Protein AF-A0ABD1P3B9-F1 (afdb_monomer)

pLDDT: mean 83.82, std 10.39, range [51.69, 96.75]

Solvent-accessible surface area (backbone atoms only — not comparable to full-atom values): 9206 Å² total; per-residue (Å²): 132,83,80,73,54,69,52,73,50,72,50,74,42,84,90,69,40,15,37,40,44,38,38,34,47,49,45,96,46,82,88,53,86,67,72,54,75,46,79,47,87,47,92,35,29,34,84,63,87,28,62,36,72,40,76,91,70,49,28,39,35,31,43,31,30,68,81,83,44,44,42,48,34,37,37,46,85,90,43,94,62,69,41,76,56,59,63,72,81,88,22,70,44,62,42,64,39,39,82,56,92,70,24,38,33,29,32,28,48,66,61,76,54,98,50,88,98,53,80,32,35,24,36,33,40,26,33,72,89,78,30,57,69,45,77,71,51,57,88,99,50,71,41,91,76,86,83,81,62,97,77,67,83,126

Organism: NCBI:txid126358

Nearest PDB structures (foldseek):
  7nst-assembly1_E  TM=7.748E-01  e=3.482E-03  Escherichia coli K-12
  8wt1-assembly2_F  TM=5.337E-01  e=2.271E-03  Geobacillus stearothermophilus ATCC 12980
  6fg9-assembly1_A  TM=4.266E-01  e=7.704E-02  Mus musculus
  6fg9-assembly1_B  TM=3.144E-01  e=1.120E-01  Mus musculus

Structure (mmCIF, N/CA/C/O backbone):
data_AF-A0ABD1P3B9-F1
#
_entry.id   AF-A0ABD1P3B9-F1
#
loop_
_atom_site.group_PDB
_atom_site.id
_atom_site.type_symbol
_atom_site.label_atom_id
_atom_site.label_alt_id
_atom_site.label_comp_id
_atom_site.label_asym_id
_atom_site.label_entity_id
_atom_site.label_seq_id
_atom_site.pdbx_PDB_ins_code
_atom_site.Cartn_x
_atom_site.Cartn_y
_atom_site.Cartn_z
_atom_site.occupancy
_atom_site.B_iso_or_equiv
_atom_site.auth_seq_id
_atom_site.auth_comp_id
_atom_site.auth_asym_id
_atom_site.auth_atom_id
_atom_site.pdbx_PDB_model_num
ATOM 1 N N . MET A 1 1 ? -30.040 12.757 9.440 1.00 63.47 1 MET A N 1
ATOM 2 C CA . MET A 1 1 ? -29.442 11.566 10.077 1.00 63.47 1 MET A CA 1
ATOM 3 C C . MET A 1 1 ? -28.143 12.029 10.701 1.00 63.47 1 MET A C 1
ATOM 5 O O . MET A 1 1 ? -27.387 12.690 10.000 1.00 63.47 1 MET A O 1
ATOM 9 N N . GLU A 1 2 ? -27.931 11.782 11.991 1.00 69.56 2 GLU A N 1
ATOM 10 C CA . GLU A 1 2 ? -26.672 12.151 12.650 1.00 69.56 2 GLU A CA 1
ATOM 11 C C . GLU A 1 2 ? -25.506 11.335 12.063 1.00 69.56 2 GLU A C 1
ATOM 13 O O . GLU A 1 2 ? -25.695 10.146 11.779 1.00 69.56 2 GLU A O 1
ATOM 18 N N . PRO A 1 3 ? -24.320 11.932 11.842 1.00 68.75 3 PRO A N 1
ATOM 19 C CA . PRO A 1 3 ? -23.179 11.210 11.298 1.00 68.75 3 PRO A CA 1
ATOM 20 C C . PRO A 1 3 ? -22.694 10.141 12.284 1.00 68.75 3 PRO A C 1
ATOM 22 O O . PRO A 1 3 ? -22.289 10.434 13.406 1.00 68.75 3 PRO A O 1
ATOM 25 N N . THR A 1 4 ? -22.705 8.886 11.840 1.00 76.75 4 THR A N 1
ATOM 26 C CA . THR A 1 4 ? -22.150 7.734 12.564 1.00 76.75 4 THR A CA 1
ATOM 27 C C . THR A 1 4 ? -20.844 7.284 11.916 1.00 76.75 4 THR A C 1
ATOM 29 O O . THR A 1 4 ? -20.731 7.335 10.693 1.00 76.75 4 THR A O 1
ATOM 32 N N . GLY A 1 5 ? -19.888 6.771 12.694 1.00 79.31 5 GLY A N 1
ATOM 33 C CA . GLY A 1 5 ? -18.671 6.160 12.149 1.00 79.31 5 GLY A CA 1
ATOM 34 C C . GLY A 1 5 ? -17.423 6.443 12.977 1.00 79.31 5 GLY A C 1
ATOM 35 O O . GLY A 1 5 ? -17.510 6.731 14.171 1.00 79.31 5 GLY A O 1
ATOM 36 N N . THR A 1 6 ? -16.267 6.367 12.328 1.00 80.00 6 THR A N 1
ATOM 37 C CA . THR A 1 6 ? -14.956 6.659 12.915 1.00 80.00 6 THR A CA 1
ATOM 38 C C . THR A 1 6 ? -14.324 7.813 12.149 1.00 80.00 6 THR A C 1
ATOM 40 O O . THR A 1 6 ? -14.285 7.796 10.921 1.00 80.00 6 THR A O 1
ATOM 43 N N . ILE A 1 7 ? -13.806 8.811 12.860 1.00 82.19 7 ILE A N 1
ATOM 44 C CA . ILE A 1 7 ? -12.892 9.792 12.274 1.00 82.19 7 ILE A CA 1
ATOM 45 C C . ILE A 1 7 ? -11.490 9.223 12.397 1.00 82.19 7 ILE A C 1
ATOM 47 O O . ILE A 1 7 ? -11.073 8.858 13.496 1.00 82.19 7 ILE A O 1
ATOM 51 N N . VAL A 1 8 ? -10.760 9.190 11.288 1.00 80.00 8 VAL A N 1
ATOM 52 C CA . VAL A 1 8 ? -9.340 8.854 11.280 1.00 80.00 8 VAL A CA 1
ATOM 53 C C . VAL A 1 8 ? -8.548 10.053 10.786 1.00 80.00 8 VAL A C 1
ATOM 55 O O . VAL A 1 8 ? -8.906 10.666 9.783 1.00 80.00 8 VAL A O 1
ATOM 58 N N . PHE A 1 9 ? -7.484 10.399 11.499 1.00 81.00 9 PHE A N 1
ATOM 59 C CA . PHE A 1 9 ? -6.591 11.487 11.131 1.00 81.00 9 PHE A CA 1
ATOM 60 C C . PHE A 1 9 ? -5.147 11.130 11.455 1.00 81.00 9 PHE A C 1
ATOM 62 O O . PHE A 1 9 ? -4.867 10.276 12.300 1.00 81.00 9 PHE A O 1
ATOM 69 N N . THR A 1 10 ? -4.229 11.800 10.770 1.00 80.50 10 THR A N 1
ATOM 70 C CA . THR A 1 10 ? -2.794 11.616 10.951 1.00 80.50 10 THR A CA 1
ATOM 71 C C . THR A 1 10 ? -2.131 12.906 11.369 1.00 80.50 10 THR A C 1
ATOM 73 O O . THR A 1 10 ? -2.520 13.983 10.920 1.00 80.50 10 THR A O 1
ATOM 76 N N . THR A 1 11 ? -1.094 12.794 12.186 1.00 82.69 11 THR A N 1
ATOM 77 C CA . THR A 1 11 ? -0.176 13.902 12.456 1.00 82.69 11 THR A CA 1
ATOM 78 C C . THR A 1 11 ? 1.172 13.566 11.857 1.00 82.69 11 THR A C 1
ATOM 80 O O . THR A 1 11 ? 1.564 12.403 11.869 1.00 82.69 11 THR A O 1
ATOM 83 N N . ILE A 1 12 ? 1.878 14.573 11.352 1.00 80.81 12 ILE A N 1
ATOM 84 C CA . ILE A 1 12 ? 3.260 14.429 10.896 1.00 80.81 12 ILE A CA 1
ATOM 85 C C . ILE A 1 12 ? 4.150 15.075 11.949 1.00 80.81 12 ILE A C 1
ATOM 87 O O . ILE A 1 12 ? 3.924 16.230 12.316 1.00 80.81 12 ILE A O 1
ATOM 91 N N . ASP A 1 13 ? 5.141 14.333 12.430 1.00 77.62 13 ASP A N 1
ATOM 92 C CA . ASP A 1 13 ? 6.179 14.890 13.287 1.00 77.62 13 ASP A CA 1
ATOM 93 C C . ASP A 1 13 ? 7.311 15.447 12.420 1.00 77.62 13 ASP A C 1
ATOM 95 O O . ASP A 1 13 ? 7.928 14.731 11.627 1.00 77.62 13 ASP A O 1
ATOM 99 N N . ARG A 1 14 ? 7.575 16.748 12.567 1.00 72.06 14 ARG A N 1
ATOM 100 C CA . ARG A 1 14 ? 8.645 17.442 11.846 1.00 72.06 14 ARG A CA 1
ATOM 101 C C . ARG A 1 14 ? 10.036 17.031 12.335 1.00 72.06 14 ARG A C 1
ATOM 103 O O . ARG A 1 14 ? 10.971 17.097 11.544 1.00 72.06 14 ARG A O 1
ATOM 110 N N . ALA A 1 15 ? 10.195 16.681 13.610 1.00 80.75 15 ALA A N 1
ATOM 111 C CA . ALA A 1 15 ? 11.498 16.331 14.168 1.00 80.75 15 ALA A CA 1
ATOM 112 C C . ALA A 1 15 ? 11.953 14.949 13.683 1.00 80.75 15 ALA A C 1
ATOM 114 O O . ALA A 1 15 ? 13.092 14.796 13.246 1.00 80.75 15 ALA A O 1
ATOM 115 N N . ASP A 1 16 ? 11.030 13.988 13.686 1.00 75.38 16 ASP A N 1
ATOM 116 C CA . ASP A 1 16 ? 11.333 12.578 13.424 1.00 75.38 16 ASP A CA 1
ATOM 117 C C . ASP A 1 16 ? 10.952 12.112 12.006 1.00 75.38 16 ASP A C 1
ATOM 119 O O . ASP A 1 16 ? 11.149 10.945 11.666 1.00 75.38 16 ASP A O 1
ATOM 123 N N . TYR A 1 17 ? 10.411 13.010 11.166 1.00 77.81 17 TYR A N 1
ATOM 124 C CA . TYR A 1 17 ? 9.921 12.709 9.810 1.00 77.81 17 TYR A CA 1
ATOM 125 C C . TYR A 1 17 ? 9.044 11.450 9.777 1.00 77.81 17 TYR A C 1
ATOM 127 O O . TYR A 1 17 ? 9.227 10.531 8.972 1.00 77.81 17 TYR A O 1
ATOM 135 N N . GLY A 1 18 ? 8.093 11.411 10.703 1.00 80.62 18 GLY A N 1
ATOM 136 C CA . GLY A 1 18 ? 7.197 10.288 10.915 1.00 80.62 18 GLY A CA 1
ATOM 137 C C . GLY A 1 18 ? 5.742 10.711 10.957 1.00 80.62 18 GLY A C 1
ATOM 138 O O . GLY A 1 18 ? 5.417 11.899 10.918 1.00 80.62 18 GLY A O 1
ATOM 139 N N . PHE A 1 19 ? 4.854 9.726 11.060 1.00 80.12 19 PHE A N 1
ATOM 140 C CA . PHE A 1 19 ? 3.438 9.987 11.270 1.00 80.12 19 PHE A CA 1
ATOM 141 C C . PHE A 1 19 ? 2.833 9.070 12.326 1.00 80.12 19 PHE A C 1
ATOM 143 O O . PHE A 1 19 ? 3.132 7.877 12.394 1.00 80.12 19 PHE A O 1
ATOM 150 N N . ASP A 1 20 ? 1.911 9.639 13.093 1.00 79.44 20 ASP A N 1
ATOM 151 C CA . ASP A 1 20 ? 0.996 8.905 13.958 1.00 79.44 20 ASP A CA 1
ATOM 152 C C . ASP A 1 20 ? -0.390 8.863 13.329 1.00 79.44 20 ASP A C 1
ATOM 154 O O . ASP A 1 20 ? -0.774 9.746 12.559 1.00 79.44 20 ASP A O 1
ATOM 158 N N . ILE A 1 21 ? -1.170 7.851 13.704 1.00 78.50 21 ILE A N 1
ATOM 159 C CA . ILE A 1 21 ? -2.551 7.707 13.257 1.00 78.50 21 ILE A CA 1
ATOM 160 C C . ILE A 1 21 ? -3.458 7.611 14.475 1.00 78.50 21 ILE A C 1
ATOM 162 O O . ILE A 1 21 ? -3.277 6.788 15.379 1.00 78.50 21 ILE A O 1
ATOM 166 N N . PHE A 1 22 ? -4.488 8.438 14.454 1.00 79.00 22 PHE A N 1
ATOM 167 C CA . PHE A 1 22 ? -5.489 8.539 15.493 1.00 79.00 22 PHE A CA 1
ATOM 168 C C . PHE A 1 22 ? -6.840 8.160 14.918 1.00 79.00 22 PHE A C 1
ATOM 170 O O . PHE A 1 22 ? -7.180 8.535 13.799 1.00 79.00 22 PHE A O 1
ATOM 177 N N . SER A 1 23 ? -7.628 7.441 15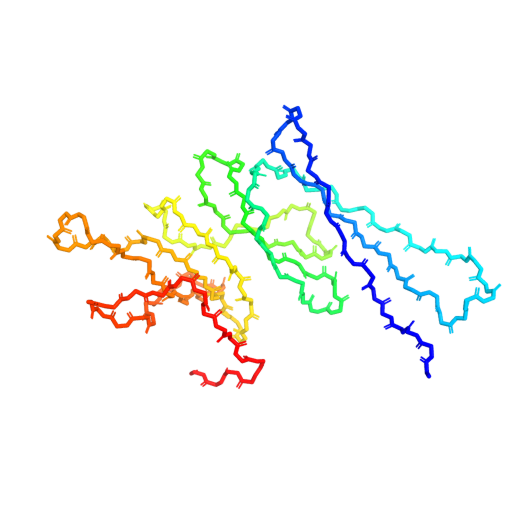.707 1.00 79.50 23 SER A N 1
ATOM 178 C CA . SER A 1 23 ? -9.014 7.130 15.373 1.00 79.50 23 SER A CA 1
ATOM 179 C C . SER A 1 23 ? -9.927 7.516 16.531 1.00 79.50 23 SER A C 1
ATOM 181 O O . SER A 1 23 ? -9.586 7.320 17.698 1.00 79.50 23 SER A O 1
ATOM 183 N N . ALA A 1 24 ? -11.081 8.091 16.216 1.00 80.69 24 ALA A N 1
ATOM 184 C CA . ALA A 1 24 ? -12.084 8.498 17.186 1.00 80.69 24 ALA A CA 1
ATOM 185 C C . ALA A 1 24 ? -13.451 7.992 16.734 1.00 80.69 24 ALA A C 1
ATOM 187 O O . ALA A 1 24 ? -13.930 8.355 15.659 1.00 80.69 24 ALA A O 1
ATOM 188 N N . LYS A 1 25 ? -14.088 7.153 17.555 1.00 80.75 25 LYS A N 1
ATOM 189 C CA . LYS A 1 25 ? -15.442 6.677 17.261 1.00 80.75 25 LYS A CA 1
ATOM 190 C C . LYS A 1 25 ? -16.439 7.786 17.581 1.00 80.75 25 LYS A C 1
ATOM 192 O O . LYS A 1 25 ? -16.454 8.295 18.705 1.00 80.75 25 LYS A O 1
ATOM 197 N N . LEU A 1 26 ? -17.260 8.153 16.602 1.00 79.31 26 LEU A N 1
ATOM 198 C CA . LEU A 1 26 ? -18.318 9.135 16.790 1.00 79.31 26 LEU A CA 1
ATOM 199 C C . LEU A 1 26 ? -19.382 8.566 17.737 1.00 79.31 26 LEU A C 1
ATOM 201 O O . LEU A 1 26 ? -19.782 7.405 17.581 1.00 79.31 26 LEU A O 1
ATOM 205 N N . PRO A 1 27 ? -19.835 9.348 18.732 1.00 75.69 27 PRO A N 1
ATOM 206 C CA . PRO A 1 27 ? -20.913 8.916 19.603 1.00 75.69 27 PRO A CA 1
ATOM 207 C C . PRO A 1 27 ? -22.203 8.773 18.789 1.00 75.69 27 PRO A C 1
ATOM 209 O O . PRO A 1 27 ? -22.496 9.581 17.914 1.00 75.69 27 PRO A O 1
ATOM 212 N N . THR A 1 28 ? -23.010 7.761 19.106 1.00 72.44 28 THR A N 1
ATOM 213 C CA . THR A 1 28 ? -24.342 7.576 18.501 1.00 72.44 28 THR A CA 1
ATOM 214 C C . THR A 1 28 ? -25.335 8.662 18.917 1.00 72.44 28 THR A C 1
ATOM 216 O O . THR A 1 28 ? -26.377 8.816 18.288 1.00 72.44 28 THR A O 1
ATOM 219 N N . ASN A 1 29 ? -25.017 9.415 19.973 1.00 72.81 29 ASN A N 1
ATOM 220 C CA . ASN A 1 29 ? -25.781 10.558 20.439 1.00 72.81 29 ASN A CA 1
ATOM 221 C C . ASN A 1 29 ? -24.822 11.686 20.851 1.00 72.81 29 ASN A C 1
ATOM 223 O O . ASN A 1 29 ? -24.132 11.577 21.867 1.00 72.81 29 ASN A O 1
ATOM 227 N N . PHE A 1 30 ? -24.814 12.783 20.091 1.00 69.94 30 PHE A N 1
ATOM 228 C CA . PHE A 1 30 ? -23.963 13.952 20.346 1.00 69.94 30 PHE A CA 1
ATOM 229 C C . PHE A 1 30 ? -24.274 14.681 21.667 1.00 69.94 30 PHE A C 1
ATOM 231 O O . PHE A 1 30 ? -23.454 15.474 22.133 1.00 69.94 30 PHE A O 1
ATOM 238 N N . HIS A 1 31 ? -25.402 14.382 22.323 1.00 69.38 31 HIS A N 1
ATOM 239 C CA . HIS A 1 31 ? -25.704 14.887 23.665 1.00 69.38 31 HIS A CA 1
ATOM 240 C C . HIS A 1 31 ? -24.880 14.195 24.766 1.00 69.38 31 HIS A C 1
ATOM 242 O O . HIS A 1 31 ? -24.649 14.791 25.818 1.00 69.38 31 HIS A O 1
ATOM 248 N N . TYR A 1 32 ? -24.361 12.986 24.517 1.00 62.50 32 TYR A N 1
ATOM 249 C CA . TYR A 1 32 ? -23.407 12.309 25.399 1.00 62.50 32 TYR A CA 1
ATOM 250 C C . TYR A 1 32 ? -21.974 12.544 24.898 1.00 62.50 32 TYR A C 1
ATOM 252 O O . TYR A 1 32 ? -21.476 11.857 24.009 1.00 62.50 32 TYR A O 1
ATOM 260 N N . LYS A 1 33 ? -21.277 13.518 25.499 1.00 60.25 33 LYS A N 1
ATOM 261 C CA . LYS A 1 33 ? -19.914 13.961 25.130 1.00 60.25 33 LYS A CA 1
ATOM 262 C C . LYS A 1 33 ? -18.789 12.983 25.524 1.00 60.25 33 LYS A C 1
ATOM 264 O O . LYS A 1 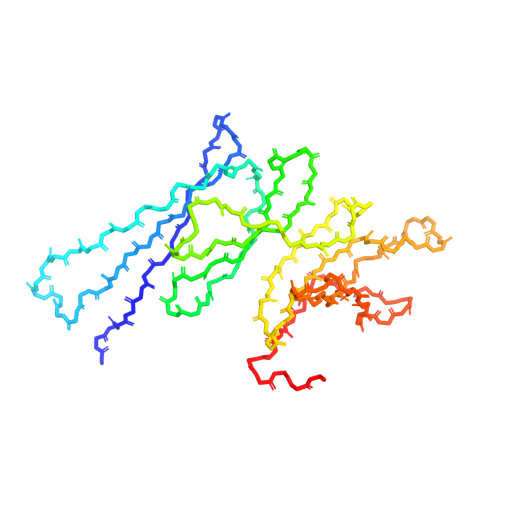33 ? -17.738 13.417 25.993 1.00 60.25 33 LYS A O 1
ATOM 269 N N . LYS A 1 34 ? -18.977 11.668 25.382 1.00 63.16 34 LYS A N 1
ATOM 270 C CA . LYS A 1 34 ? -17.913 10.691 25.668 1.00 63.16 34 LYS A CA 1
ATOM 271 C C . LYS A 1 34 ? -17.280 10.208 24.367 1.00 63.16 34 LYS A C 1
ATOM 273 O O . LYS A 1 34 ? -17.758 9.272 23.736 1.00 63.16 34 LYS A O 1
ATOM 278 N N . TYR A 1 35 ? -16.197 10.869 23.978 1.00 65.50 35 TYR A N 1
ATOM 279 C CA . TYR A 1 35 ? -15.392 10.480 22.827 1.00 65.50 35 TYR A CA 1
ATOM 280 C C . TYR A 1 35 ? -14.371 9.421 23.247 1.00 65.50 35 TYR A C 1
ATOM 282 O O . TYR A 1 35 ? -13.606 9.623 24.191 1.00 65.50 35 TYR A O 1
ATOM 290 N N . HIS A 1 36 ? -14.362 8.288 22.548 1.00 65.44 36 HIS A N 1
ATOM 291 C CA . HIS A 1 36 ? -13.331 7.267 22.707 1.00 65.44 36 HIS A CA 1
ATOM 292 C C . HIS A 1 36 ? -12.252 7.491 21.646 1.00 65.44 36 HIS A C 1
ATOM 294 O O . HIS A 1 36 ? -12.483 7.247 20.460 1.00 65.44 36 HIS A O 1
ATOM 300 N N . PHE A 1 37 ? -11.092 7.980 22.087 1.00 62.53 37 PHE A N 1
ATOM 301 C CA . PHE A 1 37 ? -9.915 8.182 21.246 1.00 62.53 37 PHE A CA 1
ATOM 302 C C . PHE A 1 37 ? -8.991 6.972 21.339 1.00 62.53 37 PHE A C 1
ATOM 304 O O . PHE A 1 37 ? -8.614 6.549 22.431 1.00 62.53 37 PHE A O 1
ATOM 311 N N . TYR A 1 38 ? -8.588 6.452 20.187 1.00 68.31 38 TYR A N 1
ATOM 312 C CA . TYR A 1 38 ? -7.576 5.415 20.068 1.00 68.31 38 TYR A CA 1
ATOM 313 C C . TYR A 1 38 ? -6.386 5.993 19.308 1.00 68.31 38 TYR A C 1
ATOM 315 O O . TYR A 1 38 ? -6.472 6.256 18.105 1.00 68.31 38 TYR A O 1
ATOM 323 N N . ARG A 1 39 ? -5.267 6.186 20.013 1.00 66.44 39 ARG A N 1
ATOM 324 C CA . ARG A 1 39 ? -3.974 6.453 19.379 1.00 66.44 39 ARG A CA 1
ATOM 325 C C . ARG A 1 39 ? -3.341 5.121 19.012 1.00 66.44 39 ARG A C 1
ATOM 327 O O . ARG A 1 39 ? -3.178 4.253 19.868 1.00 66.44 39 ARG A O 1
ATOM 334 N N . ARG A 1 40 ? -2.964 4.970 17.750 1.00 67.56 40 ARG A N 1
ATOM 335 C CA . ARG A 1 40 ? -2.086 3.891 17.315 1.00 67.56 40 ARG A CA 1
ATOM 336 C C . ARG A 1 40 ? -0.733 4.520 17.024 1.00 67.56 40 ARG A C 1
ATOM 338 O O . ARG A 1 40 ? -0.598 5.272 16.065 1.00 67.56 40 ARG A O 1
ATOM 345 N N . ASN A 1 41 ? 0.243 4.227 17.877 1.00 58.34 41 ASN A N 1
ATOM 346 C CA . ASN A 1 41 ? 1.614 4.671 17.656 1.00 58.34 41 ASN A CA 1
ATOM 347 C C . ASN A 1 41 ? 2.166 3.840 16.508 1.00 58.34 41 ASN A C 1
ATOM 349 O O . ASN A 1 41 ? 2.407 2.639 16.661 1.00 58.34 41 ASN A O 1
ATOM 353 N N . PHE A 1 42 ? 2.352 4.466 15.358 1.00 63.84 42 PHE A N 1
ATOM 354 C CA . PHE A 1 42 ? 3.132 3.852 14.306 1.00 63.84 42 PHE A CA 1
ATOM 355 C C . PHE A 1 42 ? 4.558 4.337 14.519 1.00 63.84 42 PHE A C 1
ATOM 357 O O . PHE A 1 42 ? 4.814 5.531 14.484 1.00 63.84 42 PHE A O 1
ATOM 364 N N . LEU A 1 43 ? 5.508 3.418 14.701 1.00 62.94 43 LEU A N 1
ATOM 365 C CA . LEU A 1 43 ? 6.937 3.724 14.536 1.00 62.94 43 LEU A CA 1
ATOM 366 C C . LEU A 1 43 ? 7.234 3.954 13.042 1.00 62.94 43 LEU A C 1
ATOM 368 O O . LEU A 1 43 ? 8.057 3.265 12.440 1.00 62.94 43 LEU A O 1
ATOM 372 N N . SER A 1 44 ? 6.436 4.802 12.394 1.00 6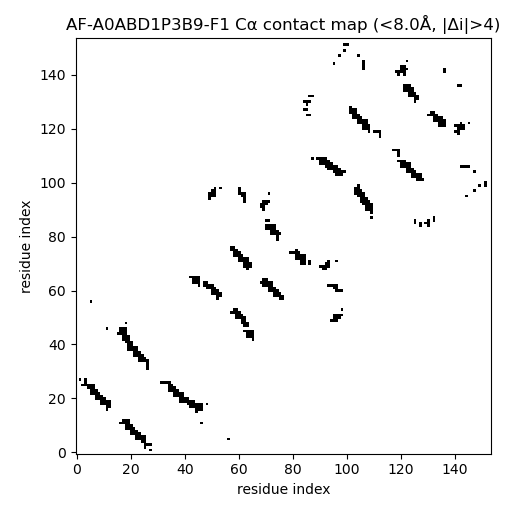6.06 44 SER A N 1
ATOM 373 C CA . SER A 1 44 ? 6.550 5.096 10.982 1.00 66.06 44 SER A CA 1
ATOM 374 C C . SER A 1 44 ? 7.513 6.245 10.820 1.00 66.06 44 SER A C 1
ATOM 376 O O . SER A 1 44 ? 7.249 7.339 11.299 1.00 66.06 44 SER A O 1
ATOM 378 N N . ILE A 1 45 ? 8.602 5.973 10.117 1.00 76.44 45 ILE A N 1
ATOM 379 C CA . ILE A 1 45 ? 9.488 6.989 9.569 1.00 76.44 45 ILE A CA 1
ATOM 380 C C . ILE A 1 45 ? 9.123 7.045 8.090 1.00 76.44 45 ILE A C 1
ATOM 382 O O . ILE A 1 45 ? 9.340 6.071 7.366 1.00 76.44 45 ILE A O 1
ATOM 386 N N . SER A 1 46 ? 8.421 8.098 7.688 1.00 74.81 46 SER A N 1
ATOM 387 C CA . SER A 1 46 ? 8.144 8.459 6.298 1.00 74.81 46 SER A CA 1
ATOM 388 C C . SER A 1 46 ? 7.418 9.798 6.264 1.00 74.81 46 SER A C 1
ATOM 390 O O . SER A 1 46 ? 6.534 10.063 7.080 1.00 74.81 46 SER A O 1
ATOM 392 N N . ILE A 1 47 ? 7.741 10.604 5.258 1.00 71.06 47 ILE A N 1
ATOM 393 C CA . ILE A 1 47 ? 7.036 11.856 4.963 1.00 71.06 47 ILE A CA 1
ATOM 394 C C . ILE A 1 47 ? 5.827 11.658 4.047 1.00 71.06 47 ILE A C 1
ATOM 396 O O . ILE A 1 47 ? 4.988 12.550 3.937 1.00 71.06 47 ILE A O 1
ATOM 400 N N . ASN A 1 48 ? 5.728 10.502 3.384 1.00 73.56 48 ASN A N 1
ATOM 401 C CA . ASN A 1 48 ? 4.664 10.210 2.438 1.00 73.56 48 ASN A CA 1
ATOM 402 C C . ASN A 1 48 ? 3.631 9.284 3.086 1.00 73.56 48 ASN A C 1
ATOM 404 O O . ASN A 1 48 ? 3.747 8.057 3.052 1.00 73.56 48 ASN A O 1
ATOM 408 N N . PHE A 1 49 ? 2.616 9.881 3.715 1.00 75.88 49 PHE A N 1
ATOM 409 C CA . PHE A 1 49 ? 1.515 9.103 4.261 1.00 75.88 49 PHE A CA 1
ATOM 410 C C . PHE A 1 49 ? 0.630 8.560 3.138 1.00 75.88 49 PHE A C 1
ATOM 412 O O . PHE A 1 49 ? -0.146 9.290 2.522 1.00 75.88 49 PHE A O 1
ATOM 419 N N . SER A 1 50 ? 0.698 7.248 2.934 1.00 87.50 50 SER A N 1
ATOM 420 C CA . SER A 1 50 ? -0.151 6.529 1.992 1.00 87.50 50 SER A CA 1
ATOM 421 C C . SER A 1 50 ? -0.709 5.288 2.668 1.00 87.50 50 SER A C 1
ATOM 423 O O . SER A 1 50 ? 0.053 4.406 3.069 1.00 87.50 50 SER A O 1
ATOM 425 N N . SER A 1 51 ? -2.027 5.238 2.872 1.00 88.62 51 SER A N 1
ATOM 426 C CA . SER A 1 51 ? -2.665 4.162 3.632 1.00 88.62 51 SER A CA 1
ATOM 427 C C . SER A 1 51 ? -4.110 3.889 3.227 1.00 88.62 51 SER A C 1
ATOM 429 O O . SER A 1 51 ? -4.765 4.706 2.576 1.00 88.62 51 SER A O 1
ATOM 431 N N . GLN A 1 52 ? -4.616 2.745 3.680 1.00 90.38 52 GLN A N 1
ATOM 432 C CA . GLN A 1 52 ? -6.024 2.389 3.635 1.00 90.38 52 GLN A CA 1
ATOM 433 C C . GLN A 1 52 ? -6.451 1.692 4.934 1.00 90.38 52 GLN A C 1
ATOM 435 O O . GLN A 1 52 ? -5.796 0.758 5.404 1.00 90.38 52 GLN A O 1
ATOM 440 N N . PHE A 1 53 ? -7.604 2.105 5.464 1.00 86.38 53 PHE A N 1
ATOM 441 C CA . PHE A 1 53 ? -8.318 1.406 6.533 1.00 86.38 53 PHE A CA 1
ATOM 442 C C . PHE A 1 53 ? -9.273 0.371 5.947 1.00 86.38 53 PHE A C 1
ATOM 444 O O . PHE A 1 53 ? -9.950 0.628 4.948 1.00 86.38 53 PHE A O 1
ATOM 451 N N . PHE A 1 54 ? -9.351 -0.791 6.587 1.00 80.94 54 PHE A N 1
ATOM 452 C CA . PHE A 1 54 ? -10.321 -1.828 6.261 1.00 80.94 54 PHE A CA 1
ATOM 453 C C . PHE A 1 54 ? -10.727 -2.606 7.517 1.00 80.94 54 PHE A C 1
ATOM 455 O O . PHE A 1 54 ? -10.117 -2.455 8.577 1.00 80.94 54 PHE A O 1
ATOM 462 N N . ASP A 1 55 ? -11.772 -3.429 7.390 1.00 79.62 55 ASP A N 1
ATOM 463 C CA . ASP A 1 55 ? -12.335 -4.211 8.500 1.00 79.62 55 ASP A CA 1
ATOM 464 C C . ASP A 1 55 ? -12.788 -3.318 9.675 1.00 79.62 55 ASP A C 1
ATOM 466 O O . ASP A 1 55 ? -12.252 -3.388 10.773 1.00 79.62 55 ASP A O 1
ATOM 470 N N . GLU A 1 56 ? -13.740 -2.406 9.433 1.00 75.38 56 GLU A N 1
ATOM 471 C CA . GLU A 1 56 ? -14.261 -1.478 10.461 1.00 75.38 56 GLU A CA 1
ATOM 472 C C . GLU A 1 56 ? -13.161 -0.658 11.168 1.00 75.38 56 GLU A C 1
ATOM 474 O O . GLU A 1 56 ? -13.157 -0.515 12.391 1.00 75.38 56 GLU A O 1
ATOM 479 N N . ASP A 1 57 ? -12.184 -0.167 10.399 1.00 71.81 57 ASP A N 1
ATOM 480 C CA . ASP A 1 57 ? -11.034 0.616 10.884 1.00 71.81 57 ASP A CA 1
ATOM 481 C C . ASP A 1 57 ? -10.115 -0.148 11.854 1.00 71.81 57 ASP A C 1
ATOM 483 O O . ASP A 1 57 ? -9.235 0.417 12.515 1.00 71.81 57 ASP A O 1
ATOM 487 N N . LYS A 1 58 ? -10.285 -1.470 11.939 1.00 78.88 58 LYS A N 1
ATOM 488 C CA . LYS A 1 58 ? -9.467 -2.334 12.785 1.00 78.88 58 LYS A CA 1
ATOM 489 C C . LYS A 1 58 ? -8.130 -2.625 12.141 1.00 78.88 58 LYS A C 1
ATOM 491 O O . LYS A 1 58 ? -7.126 -2.641 12.855 1.00 78.88 58 LYS A O 1
ATOM 496 N N . THR A 1 59 ? -8.093 -2.760 10.822 1.00 86.25 59 THR A N 1
ATOM 497 C CA . THR A 1 59 ? -6.871 -3.082 10.098 1.00 86.25 59 THR A CA 1
ATOM 498 C C . THR A 1 59 ? -6.454 -1.926 9.199 1.00 86.25 59 THR A C 1
ATOM 500 O O . THR A 1 59 ? -7.287 -1.254 8.592 1.00 86.25 59 THR A O 1
ATOM 503 N N . ILE A 1 60 ? -5.151 -1.671 9.134 1.00 88.50 60 ILE A N 1
ATOM 504 C CA . ILE A 1 60 ? -4.592 -0.624 8.283 1.00 88.50 60 ILE A CA 1
ATOM 505 C C . ILE A 1 60 ? -3.388 -1.145 7.517 1.00 88.50 60 ILE A C 1
ATOM 507 O O . ILE A 1 60 ? -2.486 -1.747 8.098 1.00 88.50 60 ILE A O 1
ATOM 511 N N . ILE A 1 61 ? -3.381 -0.870 6.219 1.00 91.50 61 ILE A N 1
ATOM 512 C CA . ILE A 1 61 ? -2.219 -1.034 5.357 1.00 91.50 61 ILE A CA 1
ATOM 513 C C . ILE A 1 61 ? -1.648 0.335 5.017 1.00 91.50 61 ILE A C 1
ATOM 515 O O . ILE A 1 61 ? -2.407 1.269 4.767 1.00 91.50 61 ILE A O 1
ATOM 519 N N . TYR A 1 62 ? -0.329 0.477 5.041 1.00 90.56 62 TYR A N 1
ATOM 520 C CA . TYR A 1 62 ? 0.326 1.759 4.812 1.00 90.56 62 TYR A CA 1
ATOM 521 C C . TYR A 1 62 ? 1.747 1.597 4.270 1.00 90.56 62 TYR A C 1
ATOM 523 O O . TYR A 1 62 ? 2.368 0.545 4.419 1.00 90.56 62 TYR A O 1
ATOM 531 N N . VAL A 1 63 ? 2.269 2.658 3.658 1.00 91.31 63 VAL A N 1
ATOM 532 C CA . VAL A 1 63 ? 3.668 2.758 3.226 1.00 91.31 63 VAL A CA 1
ATOM 533 C C . VAL A 1 63 ? 4.513 3.382 4.335 1.00 91.31 63 VAL A C 1
ATOM 535 O O . VAL A 1 63 ? 4.085 4.320 5.007 1.00 91.31 63 VAL A O 1
ATOM 538 N N . SER A 1 64 ? 5.715 2.853 4.555 1.00 88.75 64 SER A N 1
ATOM 539 C CA . SER A 1 64 ? 6.702 3.424 5.473 1.00 88.75 64 SER A CA 1
ATOM 540 C C . SER A 1 64 ? 8.117 3.187 4.957 1.00 88.75 64 SER A C 1
ATOM 542 O O . SER A 1 64 ? 8.379 2.192 4.286 1.00 88.75 64 SER A O 1
ATOM 544 N N . GLU A 1 65 ? 9.031 4.089 5.305 1.00 87.38 65 GLU A N 1
ATOM 545 C CA . GLU A 1 65 ? 10.446 4.064 4.924 1.00 87.38 65 GLU A CA 1
ATOM 546 C C . GLU A 1 65 ? 11.349 3.715 6.116 1.00 87.38 65 GLU A C 1
ATOM 548 O O . GLU A 1 65 ? 12.565 3.876 6.062 1.00 87.38 65 GLU A O 1
ATOM 553 N N . ARG A 1 66 ? 10.767 3.186 7.201 1.00 85.75 66 ARG A N 1
ATOM 554 C CA . ARG A 1 66 ? 11.445 2.855 8.471 1.00 85.75 66 ARG A CA 1
ATOM 555 C C . ARG A 1 66 ? 12.658 1.928 8.357 1.00 85.75 66 ARG A C 1
ATOM 557 O O . ARG A 1 66 ? 13.430 1.829 9.303 1.00 85.75 66 ARG A O 1
ATOM 564 N N . THR A 1 67 ? 12.811 1.225 7.238 1.00 84.81 67 THR A N 1
ATOM 565 C CA . THR A 1 67 ? 13.964 0.364 6.935 1.00 84.81 67 THR A CA 1
ATOM 566 C C . THR A 1 67 ? 14.935 0.997 5.932 1.00 84.81 67 THR A C 1
ATOM 568 O O . THR A 1 67 ? 15.728 0.286 5.325 1.00 84.81 67 THR A O 1
ATOM 571 N N . GLY A 1 68 ? 14.850 2.310 5.698 1.00 84.19 68 GLY A N 1
ATOM 572 C CA . GLY A 1 68 ? 15.666 3.039 4.720 1.00 84.19 68 GLY A CA 1
ATOM 573 C C . GLY A 1 68 ? 15.191 2.917 3.267 1.00 84.19 68 GLY A C 1
ATOM 574 O O . GLY A 1 68 ? 15.870 3.383 2.360 1.00 84.19 68 GLY A O 1
ATOM 575 N N . SER A 1 69 ? 14.045 2.278 3.025 1.00 86.12 69 SER A N 1
ATOM 576 C CA . SER A 1 69 ? 13.426 2.132 1.700 1.00 86.12 69 SER A CA 1
ATOM 577 C C . SER A 1 69 ? 11.911 2.028 1.832 1.00 86.12 69 SER A C 1
ATOM 579 O O . SER A 1 69 ? 11.415 1.569 2.862 1.00 86.12 69 SER A O 1
ATOM 581 N N . SER A 1 70 ? 11.180 2.441 0.792 1.00 89.69 70 SER A N 1
ATOM 582 C CA . SER A 1 70 ? 9.720 2.347 0.751 1.00 89.69 70 SER A CA 1
ATOM 583 C C . SER A 1 70 ? 9.280 0.884 0.856 1.00 89.69 70 SER A C 1
ATOM 585 O O . SER A 1 70 ? 9.706 0.036 0.066 1.00 89.69 70 SER A O 1
ATOM 587 N N . ARG A 1 71 ? 8.443 0.576 1.851 1.00 91.50 71 ARG A N 1
ATOM 588 C CA . ARG A 1 71 ? 7.890 -0.760 2.123 1.00 91.50 71 ARG A CA 1
ATOM 589 C C . ARG A 1 71 ? 6.429 -0.659 2.546 1.00 91.50 71 ARG A C 1
ATOM 591 O O . ARG A 1 71 ? 6.006 0.352 3.108 1.00 91.50 71 ARG A O 1
ATOM 598 N N . ILE A 1 72 ? 5.663 -1.718 2.290 1.00 93.38 72 ILE A N 1
ATOM 599 C CA . ILE A 1 72 ? 4.243 -1.793 2.649 1.00 93.38 72 ILE A CA 1
ATOM 600 C C . ILE A 1 72 ? 4.076 -2.628 3.917 1.00 93.38 72 ILE A C 1
ATOM 602 O O . ILE A 1 72 ? 4.523 -3.772 3.986 1.00 93.38 72 ILE A O 1
ATOM 606 N N . TYR A 1 73 ? 3.396 -2.059 4.907 1.00 91.69 73 TYR A N 1
ATOM 607 C CA . TYR A 1 73 ? 3.150 -2.677 6.202 1.00 91.69 73 TYR A CA 1
ATOM 608 C C . TYR A 1 73 ? 1.661 -2.827 6.476 1.00 91.69 73 TYR A C 1
ATOM 610 O O . TYR A 1 73 ? 0.853 -1.996 6.061 1.00 91.69 73 TYR A O 1
ATOM 618 N N . LEU A 1 74 ? 1.317 -3.868 7.226 1.00 91.62 74 LEU A N 1
ATOM 619 C CA . LEU A 1 74 ? -0.035 -4.200 7.639 1.00 91.62 74 LEU A CA 1
ATOM 620 C C . LEU A 1 74 ? -0.118 -4.299 9.166 1.00 91.62 74 LEU A C 1
ATOM 622 O O . LEU A 1 74 ? 0.588 -5.089 9.786 1.00 91.62 74 LEU A O 1
ATOM 626 N N . ASN A 1 75 ? -1.013 -3.522 9.774 1.00 88.56 75 ASN A N 1
ATOM 627 C CA . ASN A 1 75 ? -1.293 -3.579 11.209 1.00 88.56 75 ASN A CA 1
ATOM 628 C C . ASN A 1 75 ? -2.686 -4.135 11.466 1.00 88.56 75 ASN A C 1
ATOM 630 O O . ASN A 1 75 ? -3.676 -3.507 11.081 1.00 88.56 75 ASN A O 1
ATOM 634 N N . ARG A 1 76 ? -2.749 -5.249 12.201 1.00 86.69 76 ARG A N 1
ATOM 635 C CA . ARG A 1 76 ? -3.980 -5.910 12.660 1.00 86.69 76 ARG A CA 1
ATOM 636 C C . ARG A 1 76 ? -4.169 -5.723 14.172 1.00 86.69 76 ARG A C 1
ATOM 638 O O . ARG A 1 76 ? -3.172 -5.649 14.885 1.00 86.69 76 ARG A O 1
ATOM 645 N N . PRO A 1 77 ? -5.406 -5.704 14.703 1.00 79.31 77 PRO A N 1
ATOM 646 C CA . PRO A 1 77 ? -5.654 -5.462 16.131 1.00 79.31 77 PRO A CA 1
ATOM 647 C C . PRO A 1 77 ? -4.982 -6.455 17.084 1.00 79.31 77 PRO A C 1
ATOM 649 O O . PRO A 1 77 ? -4.700 -6.104 18.224 1.00 79.31 77 PRO A O 1
ATOM 652 N N . GLN A 1 78 ? -4.758 -7.694 16.639 1.00 80.0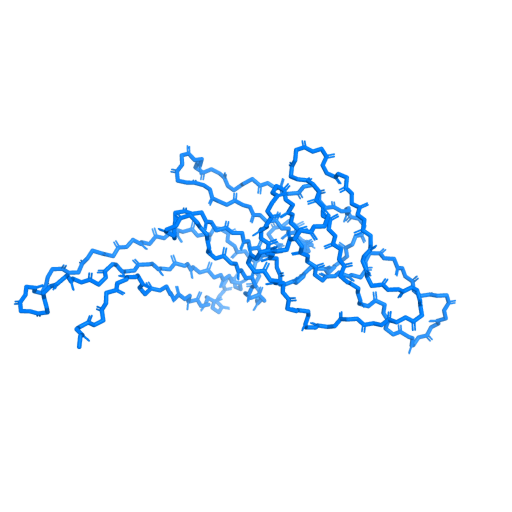0 78 GLN A N 1
ATOM 653 C CA . GLN A 1 78 ? -4.201 -8.774 17.459 1.00 80.00 78 GLN A CA 1
ATOM 654 C C . GLN A 1 78 ? -2.677 -8.903 17.336 1.00 80.00 78 GLN A C 1
ATOM 656 O O . GLN A 1 78 ? -2.077 -9.696 18.057 1.00 80.00 78 GLN A O 1
ATOM 661 N N . ILE A 1 79 ? -2.044 -8.144 16.438 1.00 81.62 79 ILE A N 1
ATOM 662 C CA . ILE A 1 79 ? -0.608 -8.239 16.174 1.00 81.62 79 ILE A CA 1
ATOM 663 C C . ILE A 1 79 ? 0.037 -6.922 16.591 1.00 81.62 79 ILE A C 1
ATOM 665 O O . ILE A 1 79 ? -0.186 -5.875 15.989 1.00 81.62 79 ILE A O 1
ATOM 669 N N . SER A 1 80 ? 0.844 -6.973 17.652 1.00 79.00 80 SER A N 1
ATOM 670 C CA . SER A 1 80 ? 1.496 -5.786 18.217 1.00 79.00 80 SER A CA 1
ATOM 671 C C . SER A 1 80 ? 2.556 -5.185 17.293 1.00 79.00 80 SER A C 1
ATOM 673 O O . SER A 1 80 ? 2.837 -3.989 17.372 1.00 79.00 80 SER A O 1
ATOM 675 N N . LYS A 1 81 ? 3.149 -6.004 16.419 1.00 85.44 81 LYS A N 1
ATOM 676 C CA . LYS A 1 81 ? 4.156 -5.583 15.445 1.00 85.44 81 LYS A CA 1
ATOM 677 C C . LYS A 1 81 ? 3.551 -5.490 14.040 1.00 85.44 81 LYS A C 1
ATOM 679 O O . LYS A 1 81 ? 2.861 -6.418 13.633 1.00 85.44 81 LYS A O 1
ATOM 684 N N . PRO A 1 82 ? 3.852 -4.424 13.283 1.00 88.62 82 PRO A N 1
ATOM 685 C CA . PRO A 1 82 ? 3.499 -4.335 11.871 1.00 88.62 82 PRO A CA 1
ATOM 686 C C . PRO A 1 82 ? 4.045 -5.513 11.065 1.00 88.62 82 PRO A C 1
ATOM 688 O O . PRO A 1 82 ? 5.237 -5.817 11.140 1.00 88.62 82 PRO A O 1
ATOM 691 N N . GLU A 1 83 ? 3.185 -6.144 10.275 1.00 92.00 83 GLU A N 1
ATOM 692 C CA . GLU A 1 83 ? 3.560 -7.195 9.333 1.00 92.00 83 GLU A CA 1
ATOM 693 C C . GLU A 1 83 ? 4.110 -6.550 8.056 1.00 92.00 83 GLU A C 1
ATOM 695 O O . GLU A 1 83 ? 3.498 -5.630 7.512 1.00 92.00 83 GLU A O 1
ATOM 700 N N . LEU A 1 84 ? 5.260 -7.012 7.565 1.00 92.75 84 LEU A N 1
ATOM 701 C CA . LEU A 1 84 ? 5.795 -6.583 6.272 1.00 92.75 84 LEU A CA 1
ATOM 702 C C . LEU A 1 84 ? 5.110 -7.380 5.156 1.00 92.75 84 LEU A C 1
ATOM 704 O O . LEU A 1 84 ? 5.168 -8.609 5.152 1.00 92.75 84 LEU A O 1
ATOM 708 N N . ILE A 1 85 ? 4.499 -6.689 4.194 1.00 94.38 85 ILE A N 1
ATOM 709 C CA . ILE A 1 85 ? 3.992 -7.328 2.978 1.00 94.38 85 ILE A CA 1
ATOM 710 C C . ILE A 1 85 ? 5.176 -7.655 2.068 1.00 94.38 85 ILE A C 1
ATOM 712 O O . ILE A 1 85 ? 6.043 -6.812 1.842 1.00 94.38 85 ILE A O 1
ATOM 716 N N . GLN A 1 86 ? 5.199 -8.877 1.535 1.00 92.62 86 GLN A N 1
ATOM 717 C CA . GLN A 1 86 ? 6.248 -9.368 0.638 1.00 92.62 86 GLN A CA 1
ATOM 718 C C . GLN A 1 86 ? 6.123 -8.742 -0.761 1.00 92.62 86 GLN A C 1
ATOM 720 O O . GLN A 1 86 ? 5.695 -9.388 -1.712 1.00 92.62 86 GLN A O 1
ATOM 725 N N . THR A 1 87 ? 6.459 -7.459 -0.881 1.00 90.00 87 THR A N 1
ATOM 726 C CA . THR A 1 87 ? 6.609 -6.771 -2.169 1.00 90.00 87 THR A CA 1
ATOM 727 C C . THR A 1 87 ? 8.034 -6.938 -2.708 1.00 90.00 87 THR A C 1
ATOM 729 O O . THR A 1 87 ? 8.947 -7.263 -1.944 1.00 90.00 87 THR A O 1
ATOM 732 N N . PRO A 1 88 ? 8.270 -6.722 -4.016 1.00 86.69 88 PRO A N 1
ATOM 733 C CA . PRO A 1 88 ? 9.612 -6.827 -4.581 1.00 86.69 88 PRO A CA 1
ATOM 734 C C . PRO A 1 88 ? 10.614 -5.881 -3.899 1.00 86.69 88 PRO A C 1
ATOM 736 O O . PRO A 1 88 ? 10.411 -4.666 -3.874 1.00 86.69 88 PRO A O 1
ATOM 739 N N . THR A 1 89 ? 11.710 -6.438 -3.374 1.00 80.31 89 THR A N 1
ATOM 740 C CA . THR A 1 89 ? 12.705 -5.732 -2.542 1.00 80.31 89 THR A CA 1
ATOM 741 C C . THR A 1 89 ? 13.481 -4.655 -3.287 1.00 80.31 89 THR A C 1
ATOM 743 O O . THR A 1 89 ? 13.830 -3.633 -2.696 1.00 80.31 89 THR A O 1
ATOM 746 N N . GLU A 1 90 ? 13.710 -4.862 -4.581 1.00 83.75 90 GLU A N 1
ATOM 747 C CA . GLU A 1 90 ? 14.452 -3.936 -5.445 1.00 83.75 90 GLU A CA 1
ATOM 748 C C . GLU A 1 90 ? 13.651 -2.674 -5.787 1.00 83.75 90 GLU A C 1
ATOM 750 O O . GLU A 1 90 ? 14.194 -1.707 -6.318 1.00 83.75 90 GLU A O 1
ATOM 755 N N . SER A 1 91 ? 12.344 -2.666 -5.503 1.00 84.75 91 SER A N 1
ATOM 756 C CA . SER A 1 91 ? 11.534 -1.484 -5.750 1.00 84.75 91 SER A CA 1
ATOM 757 C C . SER A 1 91 ? 11.830 -0.396 -4.719 1.00 84.75 91 SER A C 1
ATOM 759 O O . SER A 1 91 ? 11.808 -0.629 -3.507 1.00 84.75 91 SER A O 1
ATOM 761 N N . LEU A 1 92 ? 12.085 0.812 -5.219 1.00 83.62 92 LEU A N 1
ATOM 762 C CA . LEU A 1 92 ? 12.403 1.987 -4.406 1.00 83.62 92 LEU A CA 1
ATOM 763 C C . LEU A 1 92 ? 11.167 2.830 -4.065 1.00 83.62 92 LEU A C 1
ATOM 765 O O . LEU A 1 92 ? 11.259 3.754 -3.262 1.00 83.62 92 LEU A O 1
ATOM 769 N N . PHE A 1 93 ? 10.014 2.525 -4.662 1.00 90.31 93 PHE A N 1
ATOM 770 C CA . PHE A 1 93 ? 8.795 3.310 -4.506 1.00 90.31 93 PHE A CA 1
ATOM 771 C C . PHE A 1 93 ? 7.569 2.411 -4.418 1.00 90.31 93 PHE A C 1
ATOM 773 O O . PHE A 1 93 ? 7.323 1.583 -5.300 1.00 90.31 93 PHE A O 1
ATOM 780 N N . HIS A 1 94 ? 6.765 2.633 -3.386 1.00 93.38 94 HIS A N 1
ATOM 781 C CA . HIS A 1 94 ? 5.416 2.109 -3.258 1.00 93.38 94 HIS A CA 1
ATOM 782 C C . HIS A 1 94 ? 4.468 3.240 -2.874 1.00 93.38 94 HIS A C 1
ATOM 784 O O . HIS A 1 94 ? 4.808 4.082 -2.045 1.00 93.38 94 HIS A O 1
ATOM 790 N N . ASP A 1 95 ? 3.269 3.236 -3.446 1.00 92.50 95 ASP A N 1
ATOM 791 C CA . ASP A 1 95 ? 2.228 4.203 -3.117 1.00 92.50 95 ASP A CA 1
ATOM 792 C C . ASP A 1 95 ? 0.830 3.589 -3.280 1.00 92.50 95 A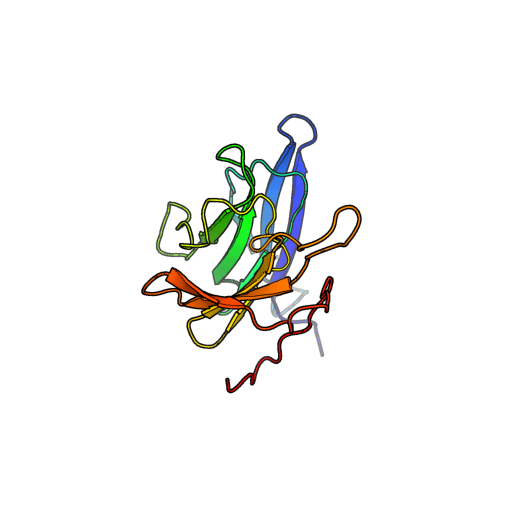SP A C 1
ATOM 794 O O . ASP A 1 95 ? 0.630 2.589 -3.972 1.00 92.50 95 ASP A O 1
ATOM 798 N N . ARG A 1 96 ? -0.145 4.203 -2.616 1.00 91.88 96 ARG A N 1
ATOM 799 C CA . ARG A 1 96 ? -1.579 3.897 -2.620 1.00 91.88 96 ARG A CA 1
ATOM 800 C C . ARG A 1 96 ? -1.884 2.417 -2.356 1.00 91.88 96 ARG A C 1
ATOM 802 O O . ARG A 1 96 ? -2.584 1.801 -3.164 1.00 91.88 96 ARG A O 1
ATOM 809 N N . PRO A 1 97 ? -1.383 1.826 -1.253 1.00 94.12 97 PRO A N 1
ATOM 810 C CA . PRO A 1 97 ? -1.659 0.433 -0.955 1.00 94.12 97 PRO A CA 1
ATOM 811 C C . PRO A 1 97 ? -3.148 0.243 -0.648 1.00 94.12 97 PRO A C 1
ATOM 813 O O . PRO A 1 97 ? -3.729 0.949 0.176 1.00 94.12 97 PRO A O 1
ATOM 816 N N . VAL A 1 98 ? -3.759 -0.738 -1.305 1.00 93.75 98 VAL A N 1
ATOM 817 C CA . VAL A 1 98 ? -5.167 -1.103 -1.148 1.00 93.75 98 VAL A CA 1
ATOM 818 C C . VAL A 1 98 ? -5.282 -2.611 -0.993 1.00 93.75 98 VAL A C 1
ATOM 820 O O . VAL A 1 98 ? -4.809 -3.356 -1.845 1.00 93.75 98 VAL A O 1
ATOM 823 N N . ILE A 1 99 ? -5.947 -3.076 0.061 1.00 92.94 99 ILE A N 1
ATOM 824 C CA . ILE A 1 99 ? -6.286 -4.491 0.222 1.00 92.94 99 ILE A CA 1
ATOM 825 C C . ILE A 1 99 ? -7.637 -4.768 -0.425 1.00 92.94 99 ILE A C 1
ATOM 827 O O . ILE A 1 99 ? -8.636 -4.114 -0.126 1.00 92.94 99 ILE A O 1
ATOM 831 N N . ASN A 1 100 ? -7.677 -5.782 -1.285 1.00 90.56 100 ASN A N 1
ATOM 832 C CA . ASN A 1 100 ? -8.921 -6.343 -1.791 1.00 90.56 100 ASN A CA 1
ATOM 833 C C . ASN A 1 100 ? -8.733 -7.819 -2.186 1.00 90.56 100 ASN A C 1
ATOM 835 O O . ASN A 1 100 ? -7.732 -8.165 -2.810 1.00 90.56 100 ASN A O 1
ATOM 839 N N . ASN A 1 101 ? -9.683 -8.688 -1.829 1.00 89.44 101 ASN A N 1
ATOM 840 C CA . ASN A 1 101 ? -9.710 -10.111 -2.202 1.00 89.44 101 ASN A CA 1
ATOM 841 C C . ASN A 1 101 ? -8.377 -10.860 -1.991 1.00 89.44 101 ASN A C 1
ATOM 843 O O . ASN A 1 101 ? -7.861 -11.515 -2.894 1.00 89.44 101 ASN A O 1
ATOM 847 N N . GLY A 1 102 ? -7.788 -10.734 -0.795 1.00 91.44 102 GLY A N 1
ATOM 848 C CA . GLY A 1 102 ? -6.540 -11.428 -0.431 1.00 91.44 102 GLY A CA 1
ATOM 849 C C . GLY A 1 102 ? -5.277 -10.890 -1.117 1.00 91.44 102 GLY A C 1
ATOM 850 O O . GLY A 1 102 ? -4.210 -11.498 -1.022 1.00 91.44 102 GLY A O 1
ATOM 851 N N . ARG A 1 103 ? -5.384 -9.750 -1.806 1.00 94.50 103 ARG A N 1
ATOM 852 C CA . ARG A 1 103 ? -4.293 -9.098 -2.531 1.00 94.50 103 ARG A CA 1
ATOM 853 C C . ARG A 1 103 ? -4.085 -7.672 -2.045 1.00 94.50 103 ARG A C 1
ATOM 855 O O . ARG A 1 103 ? -5.035 -7.001 -1.642 1.00 94.50 103 ARG A O 1
ATOM 862 N N . VAL A 1 104 ? -2.845 -7.210 -2.142 1.00 95.12 104 VAL A N 1
ATOM 863 C CA . VAL A 1 104 ? -2.470 -5.802 -2.031 1.00 95.12 104 VAL A CA 1
ATOM 864 C C . VAL A 1 104 ? -2.260 -5.254 -3.432 1.00 95.12 104 VAL A C 1
ATOM 866 O O . VAL A 1 104 ? -1.450 -5.776 -4.193 1.00 95.12 104 VAL A O 1
ATOM 869 N N . TYR A 1 105 ? -2.984 -4.196 -3.756 1.00 95.56 105 TYR A N 1
ATOM 870 C CA . TYR A 1 105 ? -2.812 -3.386 -4.951 1.00 95.56 105 TYR A CA 1
ATOM 871 C C . TYR A 1 105 ? -2.018 -2.146 -4.580 1.00 95.56 105 TYR A C 1
ATOM 873 O O . TYR A 1 105 ? -2.307 -1.531 -3.558 1.00 95.56 105 TYR A O 1
ATOM 881 N N . TYR A 1 106 ? -1.021 -1.785 -5.373 1.00 95.38 106 TYR A N 1
ATOM 882 C CA . TYR A 1 106 ? -0.175 -0.631 -5.087 1.00 95.38 106 TYR A CA 1
ATOM 883 C C . TYR A 1 106 ? 0.513 -0.143 -6.356 1.00 95.38 106 TYR A C 1
ATOM 885 O O . TYR A 1 106 ? 0.760 -0.909 -7.289 1.00 95.38 106 TYR A O 1
ATOM 893 N N . VAL A 1 107 ? 0.826 1.144 -6.387 1.00 95.69 107 VAL A N 1
ATOM 894 C CA . VAL A 1 107 ? 1.638 1.753 -7.437 1.00 95.69 107 VAL A CA 1
ATOM 895 C C . VAL A 1 107 ? 3.107 1.569 -7.082 1.00 95.69 107 VAL A C 1
ATOM 897 O O . VAL A 1 107 ? 3.487 1.699 -5.919 1.00 95.69 107 VAL A O 1
ATOM 900 N N . SER A 1 108 ? 3.940 1.236 -8.065 1.00 94.94 108 SER A N 1
ATOM 901 C CA . SER A 1 108 ? 5.368 1.028 -7.849 1.00 94.94 108 SER A CA 1
ATOM 902 C C . SER A 1 108 ? 6.202 1.296 -9.100 1.00 94.94 108 SER A C 1
ATOM 904 O O . SER A 1 108 ? 5.678 1.370 -10.211 1.00 94.94 108 SER A O 1
ATOM 906 N N . THR A 1 109 ? 7.516 1.397 -8.914 1.00 92.94 109 THR A N 1
ATOM 907 C CA . THR A 1 109 ? 8.532 1.537 -9.968 1.00 92.94 109 THR A CA 1
ATOM 908 C C . THR A 1 109 ? 9.416 0.286 -10.055 1.00 92.94 109 THR A C 1
ATOM 910 O O . THR A 1 109 ? 10.615 0.369 -10.311 1.00 92.94 109 THR A O 1
ATOM 913 N N . HIS A 1 110 ? 8.828 -0.890 -9.822 1.00 90.69 110 HIS A N 1
ATOM 914 C CA . HIS A 1 110 ? 9.564 -2.154 -9.747 1.00 90.69 110 HIS A CA 1
ATOM 915 C C . HIS A 1 110 ? 10.254 -2.543 -11.067 1.00 90.69 110 HIS A C 1
ATOM 917 O O . HIS A 1 110 ? 11.401 -2.979 -11.048 1.00 90.69 110 HIS A O 1
ATOM 923 N N . GLU A 1 111 ? 9.573 -2.375 -12.202 1.00 92.25 111 GLU A N 1
ATOM 924 C CA . GLU A 1 111 ? 10.085 -2.760 -13.521 1.00 92.25 111 GLU A CA 1
ATOM 925 C C . GLU A 1 111 ? 10.567 -1.526 -14.306 1.00 92.25 111 GLU A C 1
ATOM 927 O O . GLU A 1 111 ? 9.720 -0.761 -14.783 1.00 92.25 111 GLU A O 1
ATOM 932 N N . PRO A 1 112 ? 11.889 -1.303 -14.445 1.00 89.94 112 PRO A N 1
ATOM 933 C CA . PRO A 1 112 ? 12.436 -0.109 -15.089 1.00 89.94 112 PRO A CA 1
ATOM 934 C C . PRO A 1 112 ? 12.074 -0.025 -16.584 1.00 89.94 112 PRO A C 1
ATOM 936 O O . PRO A 1 112 ? 11.803 -1.044 -17.224 1.00 89.94 112 PRO A O 1
ATOM 939 N N . PRO A 1 113 ? 12.081 1.181 -17.177 1.00 90.00 113 PRO A N 1
ATOM 940 C CA . PRO A 1 113 ? 11.761 1.377 -18.578 1.00 90.00 113 PRO A CA 1
ATOM 941 C C . PRO A 1 113 ? 12.968 1.015 -19.447 1.00 90.00 113 PRO A C 1
ATOM 943 O O . PRO A 1 113 ? 14.117 1.203 -19.055 1.00 90.00 113 PRO A O 1
ATOM 946 N N . GLU A 1 114 ? 12.713 0.603 -20.686 1.00 88.69 114 GLU A N 1
ATOM 947 C CA . GLU A 1 114 ? 13.777 0.312 -21.661 1.00 88.69 114 GLU A CA 1
ATOM 948 C C . GLU A 1 114 ? 14.600 1.550 -22.049 1.00 88.69 114 GLU A C 1
ATOM 950 O O . GLU A 1 114 ? 15.742 1.436 -22.490 1.00 88.69 114 GLU A O 1
ATOM 955 N N . LYS A 1 115 ? 14.007 2.746 -21.933 1.00 90.06 115 LYS A N 1
ATOM 956 C CA . LYS A 1 115 ? 14.615 4.012 -22.354 1.00 90.06 115 LYS A CA 1
ATOM 957 C C . LYS A 1 115 ? 14.698 4.991 -21.183 1.00 90.06 115 LYS A C 1
ATOM 959 O O . LYS A 1 115 ? 13.715 5.125 -20.449 1.00 90.06 115 LYS A O 1
ATOM 964 N N . PRO A 1 116 ? 15.805 5.746 -21.057 1.00 89.81 116 PRO A N 1
ATOM 965 C CA . PRO A 1 116 ? 15.901 6.853 -20.111 1.00 89.81 116 PRO A CA 1
ATOM 966 C C . PRO A 1 116 ? 14.774 7.881 -20.294 1.00 89.81 116 PRO A C 1
ATOM 968 O O . PRO A 1 116 ? 14.200 8.007 -21.378 1.00 89.81 116 PRO A O 1
ATOM 971 N N . PHE A 1 117 ? 14.484 8.643 -19.235 1.00 87.25 117 PHE A N 1
ATOM 972 C CA . PHE A 1 117 ? 13.481 9.724 -19.218 1.00 87.25 117 PHE A CA 1
ATOM 973 C C . PHE A 1 117 ? 12.040 9.296 -19.540 1.00 87.25 117 PHE A C 1
ATOM 975 O O . PHE A 1 117 ? 11.188 10.125 -19.857 1.00 87.25 117 PHE A O 1
ATOM 982 N N . ARG A 1 118 ? 11.737 8.002 -19.437 1.00 89.81 118 ARG A N 1
ATOM 983 C CA . ARG A 1 118 ? 10.366 7.495 -19.398 1.00 89.81 118 ARG A CA 1
ATOM 984 C C . ARG A 1 118 ? 10.013 7.203 -17.953 1.00 89.81 118 ARG A C 1
ATOM 986 O O . ARG A 1 118 ? 10.832 6.652 -17.235 1.00 89.81 118 ARG A O 1
ATOM 993 N N . SER A 1 119 ? 8.808 7.567 -17.532 1.00 89.50 119 SER A N 1
ATOM 994 C CA . SER A 1 119 ? 8.263 7.029 -16.287 1.00 89.50 119 SER A CA 1
ATOM 995 C C . SER A 1 119 ? 7.913 5.554 -16.480 1.00 89.50 119 SER A C 1
ATOM 997 O O . SER A 1 119 ? 7.643 5.110 -17.597 1.00 89.50 119 SER A O 1
ATOM 999 N N . TRP A 1 120 ? 7.920 4.809 -15.383 1.00 93.19 120 TRP A N 1
ATOM 1000 C CA . TRP A 1 120 ? 7.560 3.394 -15.334 1.00 93.19 120 TRP A CA 1
ATOM 1001 C C . TRP A 1 120 ? 6.699 3.068 -14.110 1.00 93.19 120 TRP A C 1
ATOM 1003 O O . TRP A 1 120 ? 6.664 1.934 -13.635 1.00 93.19 120 TRP A O 1
ATOM 1013 N N . SER A 1 121 ? 5.996 4.085 -13.602 1.00 94.81 121 SER A N 1
ATOM 1014 C CA . SER A 1 121 ? 4.980 3.909 -12.569 1.00 94.81 121 SER A CA 1
ATOM 1015 C C . SER A 1 121 ? 3.895 2.969 -13.083 1.00 94.81 121 SER A C 1
ATOM 1017 O O . SER A 1 121 ? 3.281 3.236 -14.116 1.00 94.81 121 SER A O 1
ATOM 1019 N N . ALA A 1 122 ? 3.667 1.869 -12.378 1.00 96.19 122 ALA A N 1
ATOM 1020 C CA . ALA A 1 122 ? 2.677 0.870 -12.746 1.00 96.19 122 ALA A CA 1
ATOM 1021 C C . ALA A 1 122 ? 1.927 0.373 -11.511 1.00 96.19 122 ALA A C 1
ATOM 1023 O O . ALA A 1 122 ? 2.451 0.382 -10.396 1.00 96.19 122 ALA A O 1
ATOM 1024 N N . LEU A 1 123 ? 0.695 -0.075 -11.725 1.00 96.75 123 LEU A N 1
ATOM 1025 C CA . LEU A 1 123 ? -0.102 -0.794 -10.748 1.00 96.75 123 LEU A CA 1
ATOM 1026 C C . LEU A 1 123 ? 0.368 -2.249 -10.682 1.00 96.75 123 LEU A C 1
ATOM 1028 O O . LEU A 1 123 ? 0.430 -2.942 -11.699 1.00 96.75 123 LEU A O 1
ATOM 1032 N N . TYR A 1 124 ? 0.631 -2.717 -9.469 1.00 96.06 124 TYR A N 1
ATOM 1033 C CA . TYR A 1 124 ? 0.968 -4.099 -9.156 1.00 96.06 124 TYR A CA 1
ATOM 1034 C C . TYR A 1 124 ? -0.074 -4.693 -8.213 1.00 96.06 124 TYR A C 1
ATOM 1036 O O . TYR A 1 124 ? -0.743 -3.983 -7.460 1.00 96.06 124 TYR A O 1
ATOM 1044 N N . SER A 1 125 ? -0.202 -6.015 -8.261 1.00 95.81 125 SER A N 1
ATOM 1045 C CA . SER A 1 125 ? -0.994 -6.816 -7.340 1.00 95.81 125 SER A CA 1
ATOM 1046 C C . SER A 1 125 ? -0.131 -7.913 -6.736 1.00 95.81 125 SER A C 1
ATOM 1048 O O . SER A 1 125 ? 0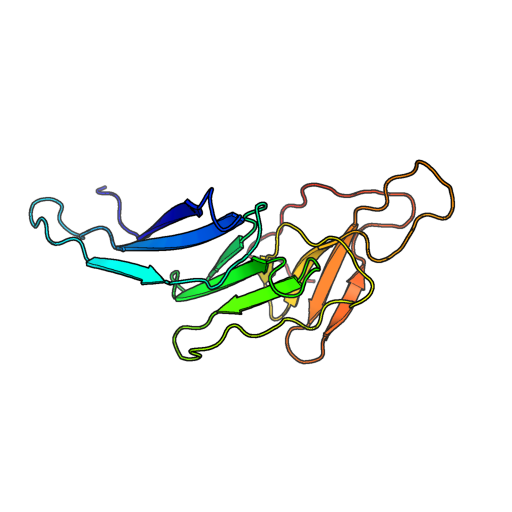.366 -8.778 -7.458 1.00 95.81 125 SER A O 1
ATOM 1050 N N . THR A 1 126 ? -0.005 -7.910 -5.415 1.00 96.31 126 THR A N 1
ATOM 1051 C CA . THR A 1 126 ? 0.737 -8.916 -4.650 1.00 96.31 126 THR A CA 1
ATOM 1052 C C . THR A 1 126 ? -0.221 -9.723 -3.796 1.00 96.31 126 THR A C 1
ATOM 1054 O O . THR A 1 126 ? -1.073 -9.160 -3.106 1.00 96.31 126 THR A O 1
ATOM 1057 N N . ARG A 1 127 ? -0.104 -11.049 -3.834 1.00 95.31 127 ARG A N 1
ATOM 1058 C CA . ARG A 1 127 ? -0.878 -11.927 -2.955 1.00 95.31 127 ARG A CA 1
ATOM 1059 C C . ARG A 1 127 ? -0.304 -11.883 -1.534 1.00 95.31 127 ARG A C 1
ATOM 1061 O O . ARG A 1 127 ? 0.910 -11.920 -1.359 1.00 95.31 127 ARG A O 1
ATOM 1068 N N . ILE A 1 128 ? -1.169 -11.752 -0.528 1.00 92.62 128 ILE A N 1
ATOM 1069 C CA . ILE A 1 128 ? -0.741 -11.560 0.872 1.00 92.62 128 ILE A CA 1
ATOM 1070 C C . ILE A 1 128 ? -0.128 -12.837 1.470 1.00 92.62 128 ILE A C 1
ATOM 1072 O O . ILE A 1 128 ? 0.715 -12.745 2.356 1.00 92.62 128 ILE A O 1
ATOM 1076 N N . ASP A 1 129 ? -0.551 -14.011 1.004 1.00 91.44 129 ASP A N 1
ATOM 1077 C CA . ASP A 1 129 ? -0.146 -15.327 1.515 1.00 91.44 129 ASP A CA 1
ATOM 1078 C C . ASP A 1 129 ? 1.269 -15.749 1.077 1.00 91.44 129 ASP A C 1
ATOM 1080 O O . ASP A 1 129 ? 2.020 -16.276 1.894 1.00 91.44 129 ASP A O 1
ATOM 1084 N N . ASP A 1 130 ? 1.641 -15.521 -0.185 1.00 91.81 130 ASP A N 1
ATOM 1085 C CA . ASP A 1 130 ? 2.882 -16.031 -0.781 1.00 91.81 130 ASP A CA 1
ATOM 1086 C C . ASP A 1 130 ? 3.740 -14.966 -1.479 1.00 91.81 130 ASP A C 1
ATOM 1088 O O . ASP A 1 130 ? 4.758 -15.298 -2.083 1.00 91.81 130 ASP A O 1
ATOM 1092 N N . GLY A 1 131 ? 3.322 -13.698 -1.457 1.00 93.19 131 GLY A N 1
ATOM 1093 C CA . GLY A 1 131 ? 4.081 -12.600 -2.055 1.00 93.19 131 GLY A CA 1
ATOM 1094 C C . GLY A 1 131 ? 4.098 -12.592 -3.587 1.00 93.19 131 GLY A C 1
ATOM 1095 O O . GLY A 1 131 ? 4.793 -11.768 -4.192 1.00 93.19 131 GLY A O 1
ATOM 1096 N N . LYS A 1 132 ? 3.325 -13.459 -4.262 1.00 94.88 132 LYS A N 1
ATOM 1097 C CA . LYS A 1 132 ? 3.312 -13.497 -5.728 1.00 94.88 132 LYS A CA 1
ATOM 1098 C C . LYS A 1 132 ? 2.801 -12.175 -6.289 1.00 94.88 132 LYS A C 1
ATOM 1100 O O . LYS A 1 132 ? 1.635 -11.813 -6.105 1.00 94.88 132 LYS A O 1
ATOM 1105 N N . THR A 1 133 ? 3.679 -11.491 -7.016 1.00 95.56 133 THR A N 1
ATOM 1106 C CA . THR A 1 133 ? 3.452 -10.152 -7.562 1.00 95.56 133 THR A CA 1
ATOM 1107 C C . THR A 1 133 ? 3.179 -10.215 -9.063 1.00 95.56 133 THR A C 1
ATOM 1109 O O . THR A 1 133 ? 3.826 -10.966 -9.788 1.00 95.56 133 THR A O 1
ATOM 1112 N N . VAL A 1 134 ? 2.199 -9.439 -9.529 1.00 95.56 134 VAL A N 1
ATOM 1113 C CA . VAL A 1 134 ? 1.816 -9.316 -10.943 1.00 95.56 134 VAL A CA 1
ATOM 1114 C C . VAL A 1 134 ? 1.630 -7.842 -11.287 1.00 95.56 134 VAL A C 1
ATOM 1116 O O . VAL A 1 134 ? 0.939 -7.124 -10.564 1.00 95.56 134 VAL A O 1
ATOM 1119 N N . ARG A 1 135 ? 2.210 -7.395 -12.400 1.00 95.88 135 ARG A N 1
ATOM 1120 C CA . ARG A 1 135 ? 1.948 -6.078 -12.985 1.00 95.88 135 ARG A CA 1
ATOM 1121 C C . ARG A 1 135 ? 0.594 -6.067 -13.698 1.00 95.88 135 ARG A C 1
ATOM 1123 O O . ARG A 1 135 ? 0.302 -6.964 -14.481 1.00 95.88 135 ARG A O 1
ATOM 1130 N N . LEU A 1 136 ? -0.215 -5.042 -13.441 1.00 96.12 136 LEU A N 1
ATOM 1131 C CA . LEU A 1 136 ? -1.536 -4.861 -14.053 1.00 96.12 136 LEU A CA 1
ATOM 1132 C C . LEU A 1 136 ? -1.552 -3.765 -15.126 1.00 96.12 136 LEU A C 1
ATOM 1134 O O . LEU A 1 136 ? -2.313 -3.864 -16.085 1.00 96.12 136 LEU A O 1
ATOM 1138 N N . THR A 1 137 ? -0.710 -2.737 -14.999 1.00 96.31 137 THR A N 1
ATOM 1139 C CA . THR A 1 137 ? -0.561 -1.708 -16.040 1.00 96.31 137 THR A CA 1
ATOM 1140 C C . THR A 1 137 ? 0.163 -2.291 -17.258 1.00 96.31 137 THR A C 1
ATOM 1142 O O . THR A 1 137 ? 1.261 -2.826 -17.088 1.00 96.31 137 THR A O 1
ATOM 1145 N N . PRO A 1 138 ? -0.359 -2.149 -18.489 1.00 94.50 138 PRO A N 1
ATOM 1146 C CA . PRO A 1 138 ? 0.327 -2.616 -19.691 1.00 94.50 138 PRO A CA 1
ATOM 1147 C C . PRO A 1 138 ? 1.740 -2.035 -19.857 1.00 94.50 138 PRO A C 1
ATOM 1149 O O . PRO A 1 138 ? 2.031 -0.907 -19.447 1.00 94.50 138 PRO A O 1
ATOM 1152 N N . TYR A 1 139 ? 2.627 -2.790 -20.504 1.00 92.25 139 TYR A N 1
ATOM 1153 C CA . TYR A 1 139 ? 3.942 -2.281 -20.897 1.00 92.25 139 TYR A CA 1
ATOM 1154 C C . TYR A 1 139 ? 3.806 -1.099 -21.865 1.00 92.25 139 TYR A C 1
ATOM 1156 O O . TYR A 1 139 ? 2.877 -1.030 -22.667 1.00 92.25 139 TYR A O 1
ATOM 1164 N N .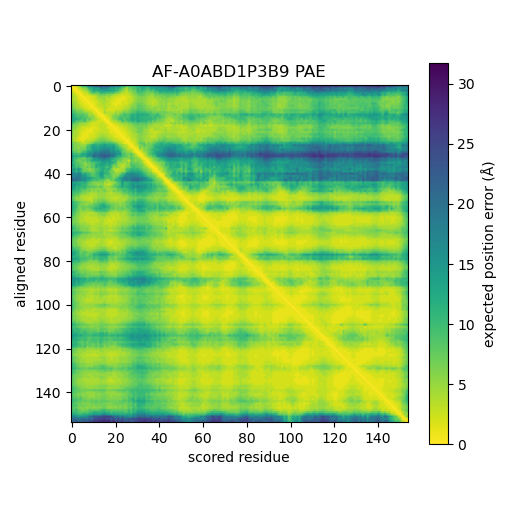 GLY A 1 140 ? 4.715 -0.129 -21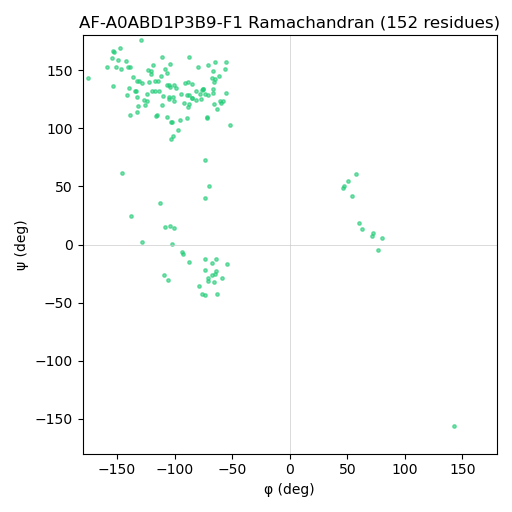.751 1.00 90.44 140 GLY A N 1
ATOM 1165 C CA . GLY A 1 140 ? 4.645 1.133 -22.497 1.00 90.44 140 GLY A CA 1
ATOM 1166 C C . GLY A 1 140 ? 3.623 2.145 -21.960 1.00 90.44 140 GLY A C 1
ATOM 1167 O O . GLY A 1 140 ? 3.591 3.272 -22.447 1.00 90.44 140 GLY A O 1
ATOM 1168 N N . SER A 1 141 ? 2.833 1.776 -20.946 1.00 93.12 141 SER A N 1
ATOM 1169 C CA . SER A 1 141 ? 1.886 2.659 -20.254 1.00 93.12 141 SER A CA 1
ATOM 1170 C C . SER A 1 141 ? 2.336 2.955 -18.822 1.00 93.12 141 SER A C 1
ATOM 1172 O O . SER A 1 141 ? 3.168 2.236 -18.260 1.00 93.12 141 SER A O 1
ATOM 1174 N N . VAL A 1 142 ? 1.778 4.019 -18.237 1.00 94.38 142 VAL A N 1
ATOM 1175 C CA . VAL A 1 142 ? 2.050 4.443 -16.858 1.00 94.38 142 VAL A CA 1
ATOM 1176 C C . VAL A 1 142 ? 0.757 4.740 -16.110 1.00 94.38 142 VAL A C 1
ATOM 1178 O O . VAL A 1 142 ? -0.144 5.361 -16.667 1.00 94.38 142 VAL A O 1
ATOM 1181 N N . ASP A 1 143 ? 0.703 4.347 -14.839 1.00 93.50 143 ASP A N 1
ATOM 1182 C CA . ASP A 1 143 ? -0.408 4.614 -13.926 1.00 93.50 143 ASP A CA 1
ATOM 1183 C C . ASP A 1 143 ? 0.111 5.270 -12.644 1.00 93.50 143 ASP A C 1
ATOM 1185 O O . ASP A 1 143 ? 0.971 4.720 -11.954 1.00 93.50 143 ASP A O 1
ATOM 1189 N N . TYR A 1 144 ? -0.432 6.443 -12.311 1.00 88.69 144 TYR A N 1
ATOM 1190 C CA . TYR A 1 144 ? -0.043 7.214 -11.119 1.00 88.69 144 TYR A CA 1
ATOM 1191 C C . TYR A 1 144 ? -1.116 7.238 -10.032 1.00 88.69 144 TYR A C 1
ATOM 1193 O O . TYR A 1 144 ? -0.825 7.451 -8.860 1.00 88.69 144 TYR A O 1
ATOM 1201 N N . SER A 1 145 ? -2.388 7.089 -10.399 1.00 88.06 145 SER A N 1
ATOM 1202 C CA . SER A 1 145 ? -3.509 7.253 -9.465 1.00 88.06 145 SER A CA 1
ATOM 1203 C C . SER A 1 145 ? -4.657 6.299 -9.796 1.00 88.06 145 SER A C 1
ATOM 1205 O O . SER A 1 145 ? -5.759 6.746 -10.115 1.00 88.06 145 SER A O 1
ATOM 1207 N N . PRO A 1 146 ? -4.413 4.978 -9.747 1.00 90.56 146 PRO A N 1
ATOM 1208 C CA . PRO A 1 146 ? -5.445 3.995 -10.027 1.00 90.56 146 PRO A CA 1
ATOM 1209 C C . PRO A 1 146 ? -6.547 4.031 -8.960 1.00 90.56 146 PRO A C 1
ATOM 1211 O O . PRO A 1 146 ? -6.301 4.308 -7.780 1.00 90.56 146 PRO A O 1
ATOM 1214 N N . ALA A 1 147 ? -7.766 3.701 -9.382 1.00 90.25 147 ALA A N 1
ATOM 1215 C CA . ALA A 1 147 ? -8.906 3.466 -8.506 1.00 90.25 147 ALA A CA 1
ATOM 1216 C C . ALA A 1 147 ? -9.259 1.974 -8.525 1.00 90.25 147 ALA A C 1
ATOM 1218 O O . ALA A 1 147 ? -9.455 1.387 -9.587 1.00 90.25 147 ALA A O 1
ATOM 1219 N N . ILE A 1 148 ? -9.352 1.361 -7.345 1.00 89.56 148 ILE A N 1
ATOM 1220 C CA . ILE A 1 148 ? -9.682 -0.060 -7.194 1.00 89.56 148 ILE A CA 1
ATOM 1221 C C . ILE A 1 148 ? -11.131 -0.179 -6.720 1.00 89.56 148 ILE A C 1
ATOM 1223 O O . ILE A 1 148 ? -11.513 0.401 -5.703 1.00 89.56 148 ILE A O 1
ATOM 1227 N N . SER A 1 149 ? -11.949 -0.934 -7.454 1.00 87.25 149 SER A N 1
ATOM 1228 C CA . SER A 1 149 ? -13.342 -1.183 -7.075 1.00 87.25 149 SER A CA 1
ATOM 1229 C C . SER A 1 149 ? -13.429 -2.042 -5.811 1.00 87.25 149 SER A C 1
ATOM 1231 O O . SER A 1 149 ? -12.688 -3.005 -5.640 1.00 87.25 149 SER A O 1
ATOM 1233 N N . LYS A 1 150 ? -14.408 -1.769 -4.940 1.00 77.62 150 LYS A N 1
ATOM 1234 C CA . LYS A 1 150 ? -14.703 -2.646 -3.788 1.00 77.62 150 LYS A CA 1
ATOM 1235 C C . LYS A 1 150 ? -15.174 -4.039 -4.211 1.00 77.62 150 LYS A C 1
ATOM 1237 O O . LYS A 1 150 ? -15.061 -4.979 -3.440 1.00 77.62 150 LYS A O 1
ATOM 1242 N N . LYS A 1 151 ? -15.710 -4.164 -5.428 1.00 77.62 151 LYS A N 1
ATOM 1243 C CA . LYS A 1 151 ? -16.189 -5.430 -5.992 1.00 77.62 151 LYS A CA 1
ATOM 1244 C C . LYS A 1 151 ? -15.194 -6.060 -6.966 1.00 77.62 151 LYS A C 1
ATOM 1246 O O . LYS A 1 151 ? -15.626 -6.917 -7.723 1.00 77.62 151 LYS A O 1
ATOM 1251 N N . SER A 1 152 ? -13.928 -5.622 -7.017 1.00 61.78 152 SER A N 1
ATOM 1252 C CA . SER A 1 152 ? -12.971 -6.117 -8.020 1.00 61.78 152 SER A CA 1
ATOM 1253 C C . SER A 1 152 ? -12.907 -7.645 -8.032 1.00 61.78 152 SER A C 1
ATOM 1255 O O . SER A 1 152 ? -12.287 -8.251 -7.165 1.00 61.78 152 SER A O 1
ATOM 1257 N N . GLN A 1 153 ? -13.552 -8.258 -9.019 1.00 51.69 153 GLN A N 1
ATOM 1258 C CA . GLN A 1 153 ? -13.342 -9.644 -9.400 1.00 51.69 153 GLN A CA 1
ATOM 1259 C C . GLN A 1 153 ? -12.218 -9.596 -10.432 1.00 51.69 153 GLN A C 1
ATOM 1261 O O . GLN A 1 153 ? -12.407 -9.028 -11.506 1.00 51.69 153 GLN A O 1
ATOM 1266 N N . ILE A 1 154 ? -11.034 -10.068 -10.052 1.00 52.59 154 ILE A N 1
ATOM 1267 C CA . ILE A 1 154 ? -9.921 -10.313 -10.975 1.00 52.59 154 ILE A C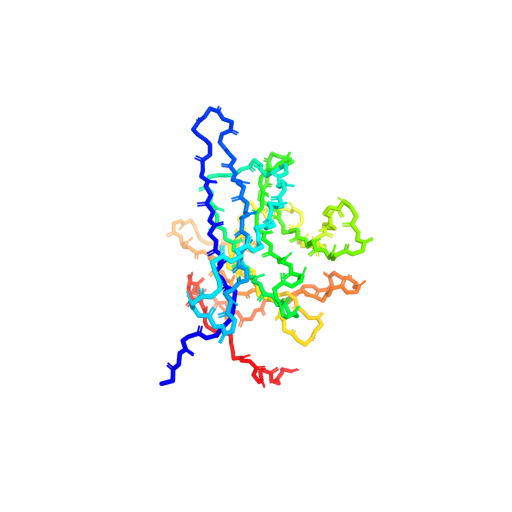A 1
ATOM 1268 C C . ILE A 1 154 ? -9.696 -11.813 -10.985 1.00 52.59 154 ILE A C 1
ATOM 1270 O O . ILE A 1 154 ? -9.645 -12.376 -9.866 1.00 52.59 154 ILE A O 1
#

Secondary structure (DSSP, 8-state):
----SEEEEEEEETTTTEEEEEEEEPPSSTTS---EEEEEEEEEE-S---EEEETTTTEEEEEE-TTSS-EEEEE-TT-SSPEEP---TT---EEEEEEETTEEEEEE--S--SSTT----EEEEEETTT--EEE-SPTT---SS----TT---

Mean predicted aligned error: 6.93 Å

Radius of gyration: 17.48 Å; Cα contacts (8 Å, |Δi|>4): 313; chains: 1; bounding box: 45×34×48 Å

Foldseek 3Di:
DDDFAKDKDKDADPVQQFIWIKIWGDDPDPVPPDIDIDTDDDPARHNDWAKDADDRSQKMWTWGCNVVATFIWIDHNVDNDTDTALEDPPWRDWHNWDDADQKTKIWTQNDPAPDPPDGRTFIWIAGRPPRDIDTDADPVDHDDDDDDDNPDDD

Sequence (154 aa):
MEPTGTIVFTTIDRADYGFDIFSAKLPTNFHYKKYHFYRRNFLSISINFSSQFFDEDKTIIYVSERTGSSRIYLNRPQISKPELIQTPTESLFHDRPVINNGRVYYVSTHEPPEKPFRSWSALYSTRIDDGKTVRLTPYGSVDYSPAISKKSQI